Protein AF-A0A920GLZ5-F1 (afdb_monomer)

Secondary structure (DSSP, 8-state):
-TTHHHHHGGGSPPPPPPP-S--------TT--TTSGGG-EESSSS-EEEE-TTT--EEETTT-SS-------

Mean predicted aligned error: 7.93 Å

pLDDT: mean 84.51, std 10.77, range [44.5, 95.56]

Sequence (73 aa):
MKYILLLITPLLCFSQTVWNGSQITISKPNNADYTTADNQDRITDDVWLTRTNSGGALINYNQESSYVLERAQ

Foldseek 3Di:
DVCPVVVCVVVPDDDDDDDPDDDDDQDADAPDDCLDQVQWDDPDPQATWHFDNPPTDIDRVSVDVDDDDPPDD

Structure (mmCIF, N/CA/C/O backbone):
data_AF-A0A920GLZ5-F1
#
_entry.id   AF-A0A920GLZ5-F1
#
loop_
_atom_site.group_PDB
_atom_site.id
_atom_site.type_symbol
_atom_site.label_atom_id
_atom_site.label_alt_id
_atom_site.label_comp_id
_atom_site.label_asym_id
_atom_site.label_entity_id
_atom_site.label_seq_id
_atom_site.pdbx_PDB_ins_code
_atom_site.Cartn_x
_atom_site.Cartn_y
_atom_site.Cartn_z
_atom_site.occupancy
_atom_site.B_iso_or_equiv
_atom_site.auth_seq_id
_atom_site.auth_comp_id
_atom_site.auth_asym_id
_atom_site.auth_atom_id
_atom_site.pdbx_PDB_model_num
ATOM 1 N N . MET A 1 1 ? -33.283 22.929 24.0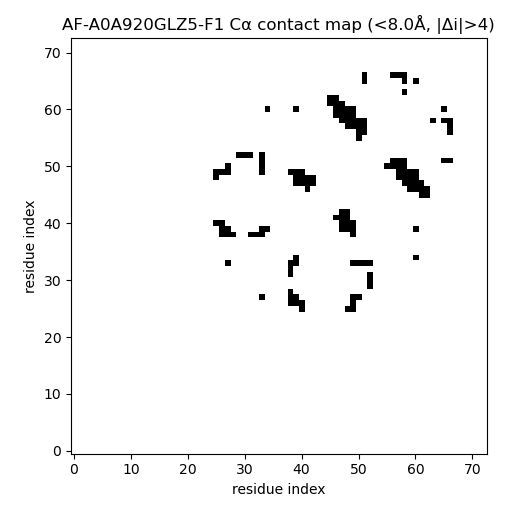51 1.00 62.81 1 MET A N 1
ATOM 2 C CA . MET A 1 1 ? -33.070 22.033 22.886 1.00 62.81 1 MET A CA 1
ATOM 3 C C . MET A 1 1 ? -31.716 22.230 22.190 1.00 62.81 1 MET A C 1
ATOM 5 O O . MET A 1 1 ? -31.221 21.287 21.598 1.00 62.81 1 MET A O 1
ATOM 9 N N . LYS A 1 2 ? -31.065 23.399 22.311 1.00 64.50 2 LYS A N 1
ATOM 10 C CA . LYS A 1 2 ? -29.788 23.736 21.647 1.00 64.50 2 LYS A CA 1
ATOM 11 C C . LYS A 1 2 ? -28.562 22.888 22.047 1.00 64.50 2 LYS A C 1
ATOM 13 O O . LYS A 1 2 ? -27.635 22.785 21.259 1.00 64.50 2 LYS A O 1
ATOM 18 N N . TYR A 1 3 ? -28.564 22.252 23.220 1.00 76.31 3 TYR A N 1
ATOM 19 C CA . TYR A 1 3 ? -27.427 21.451 23.710 1.00 76.31 3 TYR A CA 1
ATOM 20 C C . TYR A 1 3 ? -27.606 19.940 23.564 1.00 76.31 3 TYR A C 1
ATOM 22 O O . TYR A 1 3 ? -26.721 19.187 23.956 1.00 76.31 3 TYR A O 1
ATOM 30 N N . ILE A 1 4 ? -28.723 19.488 22.982 1.00 75.31 4 ILE A N 1
ATOM 31 C CA . ILE A 1 4 ? -28.975 18.054 22.806 1.00 75.31 4 ILE A CA 1
ATOM 32 C C . ILE A 1 4 ? -27.872 17.414 21.945 1.00 75.31 4 ILE A C 1
ATOM 34 O O . ILE A 1 4 ? -27.446 16.308 22.234 1.00 75.31 4 ILE A O 1
ATOM 38 N N . LEU A 1 5 ? -27.333 18.158 20.968 1.00 70.31 5 LEU A N 1
ATOM 39 C CA . LEU A 1 5 ? -26.287 17.698 20.051 1.00 70.31 5 LEU A CA 1
ATOM 40 C C . LEU A 1 5 ? -24.938 17.424 20.746 1.00 70.31 5 LEU A C 1
ATOM 42 O O . LEU A 1 5 ? -24.218 16.528 20.325 1.00 70.31 5 LEU A O 1
ATOM 46 N N . LEU A 1 6 ? -24.615 18.147 21.828 1.00 77.88 6 LEU A N 1
ATOM 47 C CA . LEU A 1 6 ? -23.358 17.976 22.577 1.00 77.88 6 LEU A CA 1
ATOM 48 C C . LEU A 1 6 ? -23.351 16.713 23.453 1.00 77.88 6 LEU A C 1
ATOM 50 O O . LEU A 1 6 ? -22.288 16.167 23.745 1.00 77.88 6 LEU A O 1
ATOM 54 N N . LEU A 1 7 ? -24.528 16.229 23.857 1.00 80.31 7 LEU A N 1
ATOM 55 C CA . LEU A 1 7 ? -24.663 15.032 24.694 1.00 80.31 7 LEU A CA 1
ATOM 56 C C . LEU A 1 7 ? -24.516 13.729 23.893 1.00 80.31 7 LEU A C 1
ATOM 58 O O . LEU A 1 7 ? -24.120 12.714 24.454 1.00 80.31 7 LEU A O 1
ATOM 62 N N . ILE A 1 8 ? -24.802 13.760 22.588 1.00 85.06 8 ILE A N 1
ATOM 63 C CA . ILE A 1 8 ? -24.720 12.595 21.688 1.00 85.06 8 ILE A CA 1
ATOM 64 C C . ILE A 1 8 ? -23.394 12.504 20.923 1.00 85.06 8 ILE A C 1
ATOM 66 O O . ILE A 1 8 ? -23.056 11.428 20.446 1.00 85.06 8 ILE A O 1
ATOM 70 N N . THR A 1 9 ? -22.597 13.574 20.856 1.00 81.00 9 THR A N 1
ATOM 71 C CA . THR A 1 9 ? -21.277 13.581 20.194 1.00 81.00 9 THR A CA 1
ATOM 72 C C . THR A 1 9 ? -20.335 12.427 20.575 1.00 81.00 9 THR A C 1
ATOM 74 O O . THR A 1 9 ? -19.797 11.808 19.659 1.00 81.00 9 THR A O 1
ATOM 77 N N . PRO A 1 10 ? -20.134 12.063 21.863 1.00 80.19 10 PRO A N 1
ATOM 78 C CA . PRO A 1 10 ? -19.228 10.962 22.206 1.00 80.19 10 PRO A CA 1
ATOM 79 C C . PRO A 1 10 ? -19.748 9.584 21.766 1.00 80.19 10 PRO A C 1
ATOM 81 O O . PRO A 1 10 ? -18.965 8.646 21.684 1.00 80.19 10 PRO A O 1
ATOM 84 N N . LEU A 1 11 ? -21.043 9.461 21.455 1.00 77.25 11 LEU A N 1
ATOM 85 C CA . LEU A 1 11 ? -21.663 8.230 20.953 1.00 77.25 11 LEU A CA 1
ATOM 86 C C . LEU A 1 11 ? -21.559 8.094 1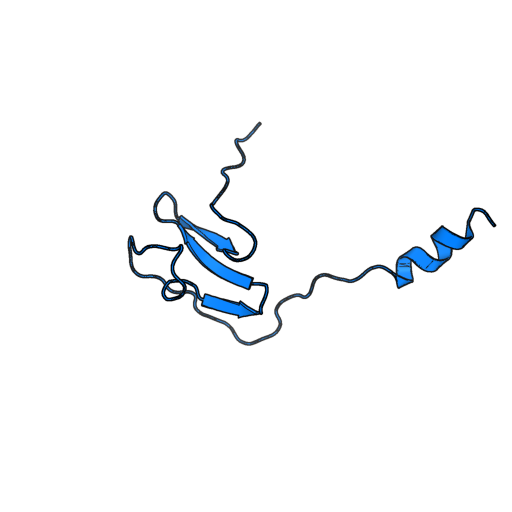9.424 1.00 77.25 11 LEU A C 1
ATOM 88 O O . LEU A 1 11 ? -21.898 7.046 18.884 1.00 77.25 11 LEU A O 1
ATOM 92 N N . LEU A 1 12 ? -21.114 9.147 18.728 1.00 80.94 12 LEU A N 1
ATOM 93 C CA . LEU A 1 12 ? -20.962 9.188 17.269 1.00 80.94 12 LEU A CA 1
ATOM 94 C C . LEU A 1 12 ? -19.493 9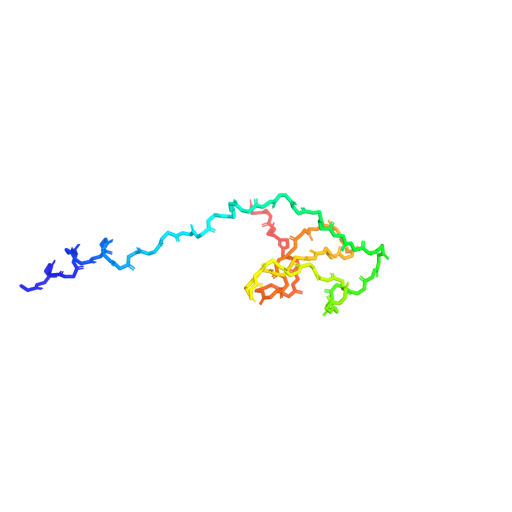.177 16.819 1.00 80.94 12 LEU A C 1
ATOM 96 O O . LEU A 1 12 ? -19.221 9.191 15.621 1.00 80.94 12 LEU A O 1
ATOM 100 N N . CYS A 1 13 ? -18.542 9.165 17.755 1.00 76.50 13 CYS A N 1
ATOM 101 C CA . CYS A 1 13 ? -17.125 9.063 17.431 1.00 76.50 13 CYS A CA 1
ATOM 102 C C . CYS A 1 13 ? -16.706 7.595 17.300 1.00 76.50 13 CYS A C 1
ATOM 104 O O . CYS A 1 13 ? -16.911 6.796 18.211 1.00 76.50 13 CYS A O 1
ATOM 106 N N . PHE A 1 14 ? -16.046 7.265 16.192 1.00 78.19 14 PHE A N 1
ATOM 107 C CA . PHE A 1 14 ? -15.339 6.000 16.008 1.00 78.19 14 PHE A CA 1
ATOM 108 C C . PHE A 1 14 ? -13.838 6.224 16.226 1.00 78.19 14 PHE A C 1
ATOM 110 O O . PHE A 1 14 ? -13.289 7.240 15.802 1.00 78.19 14 PHE A O 1
ATOM 117 N N . SER A 1 15 ? -13.173 5.288 16.905 1.00 81.19 15 SER A N 1
ATOM 118 C CA . SER A 1 15 ? -11.708 5.277 17.003 1.00 81.19 15 SER A CA 1
ATOM 119 C C . SER A 1 15 ? -11.108 4.684 15.731 1.00 81.19 15 SER A C 1
ATOM 121 O O . SER A 1 15 ? -11.694 3.777 15.141 1.00 81.19 15 SER A O 1
ATOM 123 N N . GLN A 1 16 ? -9.905 5.127 15.358 1.00 80.75 16 GLN A N 1
ATOM 124 C CA . GLN A 1 16 ? -9.127 4.469 14.311 1.00 80.75 16 GLN A CA 1
ATOM 125 C C . GLN A 1 16 ? -8.878 3.004 14.693 1.00 80.75 16 GLN A C 1
ATOM 127 O O . GLN A 1 16 ? -8.473 2.705 15.821 1.00 80.75 16 GLN A O 1
ATOM 132 N N . THR A 1 17 ? -9.082 2.093 13.742 1.00 82.25 17 THR A N 1
ATOM 133 C CA . THR A 1 17 ? -8.645 0.704 13.877 1.00 82.25 17 THR A CA 1
ATOM 134 C C . THR A 1 17 ? -7.123 0.661 13.810 1.00 82.25 17 THR A C 1
ATOM 136 O O . THR A 1 17 ? -6.535 1.008 12.784 1.00 82.25 17 THR A O 1
ATOM 139 N N . VAL A 1 18 ? -6.489 0.242 14.904 1.00 87.19 18 VAL A N 1
ATOM 140 C CA . VAL A 1 18 ? -5.057 -0.078 14.939 1.00 87.19 18 VAL A CA 1
ATOM 141 C C . VAL A 1 18 ? -4.894 -1.543 14.557 1.00 87.19 18 VAL A C 1
ATOM 143 O O . VAL A 1 18 ? -5.584 -2.404 15.105 1.00 87.19 18 VAL A O 1
ATOM 146 N N . TRP A 1 19 ? -3.990 -1.830 13.620 1.00 87.38 19 TRP A N 1
ATOM 147 C CA . TRP A 1 19 ? -3.677 -3.205 13.239 1.00 87.38 19 TRP A CA 1
ATOM 148 C C . TRP A 1 19 ? -3.198 -4.008 14.455 1.00 87.38 19 TRP A C 1
ATOM 150 O O . TRP A 1 19 ? -2.231 -3.631 15.115 1.00 87.38 19 TRP A O 1
ATOM 160 N N . ASN A 1 20 ? -3.875 -5.119 14.738 1.00 89.75 20 ASN A N 1
ATOM 161 C CA . ASN A 1 20 ? -3.565 -6.034 15.839 1.00 89.75 20 ASN A CA 1
ATOM 162 C C . ASN A 1 20 ? -3.314 -7.478 15.363 1.00 89.75 20 ASN A C 1
ATOM 164 O O . ASN A 1 20 ? -3.256 -8.394 16.182 1.00 89.75 20 ASN A O 1
ATOM 168 N N . GLY A 1 21 ? -3.200 -7.686 14.048 1.00 87.69 21 GLY A N 1
ATOM 169 C CA . GLY A 1 21 ? -2.899 -8.984 13.457 1.00 87.69 21 GLY A CA 1
ATOM 170 C C . GLY A 1 21 ? -1.405 -9.310 13.473 1.00 87.69 21 GLY A C 1
ATOM 171 O O . GLY A 1 21 ? -0.586 -8.613 14.074 1.00 87.69 21 GLY A O 1
ATOM 172 N N . SER A 1 22 ? -1.035 -10.391 12.787 1.00 93.06 22 SER A N 1
ATOM 173 C CA . SER A 1 22 ? 0.362 -10.814 12.663 1.00 93.06 22 SER A CA 1
ATOM 174 C C . SER A 1 22 ? 1.233 -9.765 11.967 1.00 93.06 22 SER A C 1
ATOM 176 O O . SER A 1 22 ? 0.747 -8.903 11.233 1.00 93.06 22 SER A O 1
ATOM 178 N N . GLN A 1 23 ? 2.545 -9.858 12.182 1.00 92.38 23 GLN A N 1
ATOM 179 C CA . GLN A 1 23 ? 3.516 -9.072 11.427 1.00 92.38 23 GLN A CA 1
ATOM 180 C C . GLN A 1 23 ? 3.462 -9.458 9.942 1.00 92.38 23 GLN A C 1
ATOM 182 O O . GLN A 1 23 ? 3.461 -10.642 9.610 1.00 92.38 23 GLN A O 1
ATOM 187 N N . ILE A 1 24 ? 3.461 -8.455 9.063 1.00 90.69 24 ILE A N 1
ATOM 188 C CA . ILE A 1 24 ? 3.435 -8.628 7.607 1.00 90.69 24 ILE A CA 1
ATOM 189 C C . ILE A 1 24 ? 4.707 -8.014 7.019 1.00 90.69 24 ILE A C 1
ATOM 191 O O . ILE A 1 24 ? 5.104 -6.908 7.390 1.00 90.69 24 ILE A O 1
ATOM 195 N N . THR A 1 25 ? 5.353 -8.729 6.099 1.00 91.00 25 THR A N 1
ATOM 196 C CA . THR A 1 25 ? 6.464 -8.200 5.301 1.00 91.00 25 THR A CA 1
ATOM 197 C C . THR A 1 25 ? 5.927 -7.686 3.973 1.00 91.00 25 THR A C 1
ATOM 199 O O . THR A 1 25 ? 5.393 -8.464 3.194 1.00 91.00 25 THR A O 1
ATOM 202 N N . ILE A 1 26 ? 6.102 -6.390 3.717 1.00 90.62 26 ILE A N 1
ATOM 203 C CA . ILE A 1 26 ? 5.703 -5.735 2.465 1.00 90.62 26 ILE A CA 1
ATOM 204 C C . ILE A 1 26 ? 6.845 -5.845 1.455 1.00 90.62 26 ILE A C 1
ATOM 206 O O . ILE A 1 26 ? 7.997 -5.530 1.784 1.00 90.62 26 ILE A O 1
ATOM 210 N N . SER A 1 27 ? 6.552 -6.280 0.230 1.00 88.25 27 SER A N 1
ATOM 211 C CA . SER A 1 27 ? 7.571 -6.572 -0.778 1.00 88.25 27 SER A CA 1
ATOM 212 C C . SER A 1 27 ? 7.188 -6.056 -2.162 1.00 88.25 27 SER A C 1
ATOM 214 O O . SER A 1 27 ? 6.039 -6.053 -2.571 1.00 88.25 27 SER A O 1
ATOM 216 N N . LYS A 1 28 ? 8.191 -5.571 -2.895 1.00 91.25 28 LYS A N 1
ATOM 217 C CA . LYS A 1 28 ? 8.035 -5.112 -4.277 1.00 91.25 28 LYS A CA 1
ATOM 218 C C . LYS A 1 28 ? 9.388 -5.185 -4.985 1.00 91.25 28 LYS A C 1
ATOM 220 O O . LYS A 1 28 ? 10.363 -4.698 -4.391 1.00 91.25 28 LYS A O 1
ATOM 225 N N . PRO A 1 29 ? 9.474 -5.737 -6.211 1.00 92.19 29 PRO A N 1
ATOM 226 C CA . PRO A 1 29 ? 10.703 -5.737 -6.994 1.00 92.19 29 PRO A CA 1
ATOM 227 C C . PRO A 1 29 ? 11.197 -4.319 -7.289 1.00 92.19 29 PRO A C 1
ATOM 229 O O . PRO A 1 29 ? 10.422 -3.361 -7.377 1.00 92.19 29 PRO A O 1
ATOM 232 N N . ASN A 1 30 ? 12.511 -4.177 -7.457 1.00 89.69 30 ASN A N 1
ATOM 233 C CA . ASN A 1 30 ? 13.103 -2.880 -7.758 1.00 89.69 30 ASN A CA 1
ATOM 234 C C . ASN A 1 30 ? 12.547 -2.318 -9.076 1.00 89.69 30 ASN A C 1
ATOM 236 O O . ASN A 1 30 ? 12.423 -3.053 -10.053 1.00 89.69 30 ASN A O 1
ATOM 240 N N . ASN A 1 31 ? 12.231 -1.022 -9.100 1.00 89.69 31 ASN A N 1
ATOM 241 C CA . ASN A 1 31 ? 11.673 -0.302 -10.252 1.00 89.69 31 ASN A CA 1
ATOM 242 C C . ASN A 1 31 ? 10.353 -0.847 -10.833 1.00 89.69 31 ASN A C 1
ATOM 244 O O . ASN A 1 31 ? 9.888 -0.318 -11.841 1.00 89.69 31 ASN A O 1
ATOM 248 N N . ALA A 1 32 ? 9.723 -1.856 -10.223 1.00 92.81 32 ALA A N 1
ATOM 249 C CA . ALA A 1 32 ? 8.442 -2.373 -10.696 1.00 92.81 32 ALA A CA 1
ATOM 250 C C . ALA A 1 32 ? 7.342 -1.298 -10.636 1.00 92.81 32 ALA A C 1
ATOM 252 O O . ALA A 1 32 ? 7.425 -0.343 -9.852 1.00 92.81 32 ALA A O 1
ATOM 253 N N . ASP A 1 33 ? 6.313 -1.451 -11.465 1.00 92.44 33 ASP A N 1
ATOM 254 C CA . ASP A 1 33 ? 5.179 -0.534 -11.500 1.00 92.44 33 ASP A CA 1
ATOM 255 C C . ASP A 1 33 ? 4.296 -0.721 -10.257 1.00 92.44 33 ASP A C 1
ATOM 257 O O . ASP A 1 33 ? 3.606 -1.729 -10.108 1.00 92.44 33 ASP A O 1
ATOM 261 N N . TYR A 1 34 ? 4.318 0.262 -9.357 1.00 91.94 34 TYR A N 1
ATOM 262 C CA . TYR A 1 34 ? 3.570 0.237 -8.097 1.00 91.94 34 TYR A CA 1
ATOM 263 C C . TYR A 1 34 ? 2.051 0.396 -8.282 1.00 91.94 34 TYR A C 1
ATOM 265 O O . TYR A 1 34 ? 1.295 0.148 -7.345 1.00 91.94 34 TYR A O 1
ATOM 273 N N . THR A 1 35 ? 1.591 0.783 -9.477 1.00 92.56 35 THR A N 1
ATOM 274 C CA . THR A 1 35 ? 0.160 0.956 -9.783 1.00 92.56 35 THR A CA 1
ATOM 275 C C . THR A 1 35 ? -0.557 -0.366 -10.074 1.00 92.56 35 THR A C 1
ATOM 277 O O . THR A 1 35 ? -1.787 -0.424 -10.090 1.00 92.56 35 THR A O 1
ATOM 280 N N . THR A 1 36 ? 0.210 -1.443 -10.262 1.00 94.94 36 THR A N 1
ATOM 281 C CA . THR A 1 36 ? -0.300 -2.790 -10.549 1.00 94.94 36 THR A CA 1
ATOM 282 C C . THR A 1 36 ? -0.574 -3.581 -9.270 1.00 94.94 36 THR A C 1
ATOM 284 O O . THR A 1 36 ? 0.188 -3.506 -8.306 1.00 94.94 36 THR A O 1
ATOM 287 N N . ALA A 1 37 ? -1.644 -4.383 -9.274 1.00 94.25 37 ALA A N 1
ATOM 288 C CA . ALA A 1 37 ? -2.064 -5.162 -8.107 1.00 94.25 37 ALA A CA 1
ATOM 289 C C . ALA A 1 37 ? -0.997 -6.164 -7.626 1.00 94.25 37 ALA A C 1
ATOM 291 O O . ALA A 1 37 ? -0.854 -6.350 -6.424 1.00 94.25 37 ALA A O 1
ATOM 292 N N . ASP A 1 38 ? -0.211 -6.744 -8.538 1.00 95.19 38 ASP A N 1
ATOM 293 C CA . ASP A 1 38 ? 0.867 -7.693 -8.208 1.00 95.19 38 ASP A CA 1
ATOM 294 C C . ASP A 1 38 ? 2.010 -7.053 -7.404 1.00 95.19 38 ASP A C 1
ATOM 296 O O . ASP A 1 38 ? 2.797 -7.746 -6.766 1.00 95.19 38 ASP A O 1
ATOM 300 N N . ASN A 1 39 ? 2.116 -5.723 -7.440 1.00 95.00 39 ASN A N 1
ATOM 301 C CA . ASN A 1 39 ? 3.126 -4.949 -6.725 1.00 95.00 39 ASN A CA 1
ATOM 302 C C . ASN A 1 39 ? 2.534 -4.203 -5.513 1.00 95.00 39 ASN A C 1
ATOM 304 O O . ASN A 1 39 ? 3.114 -3.208 -5.062 1.00 95.00 39 ASN A O 1
ATOM 308 N N . GLN A 1 40 ? 1.379 -4.654 -5.013 1.00 94.88 40 GLN A N 1
ATOM 309 C CA . GLN A 1 40 ? 0.661 -4.096 -3.866 1.00 94.88 40 GLN A CA 1
ATOM 310 C C . GLN A 1 40 ? 0.315 -5.205 -2.866 1.00 94.88 40 GLN A C 1
ATOM 312 O O . GLN A 1 40 ? -0.345 -6.183 -3.209 1.00 94.88 40 GLN A O 1
ATOM 317 N N . ASP A 1 41 ? 0.686 -5.016 -1.604 1.00 95.19 41 ASP A N 1
ATOM 318 C CA . ASP A 1 41 ? 0.319 -5.921 -0.517 1.00 95.19 41 ASP A CA 1
ATOM 319 C C . ASP A 1 41 ? -1.007 -5.461 0.115 1.00 95.19 41 ASP A C 1
ATOM 321 O O . ASP A 1 41 ? -1.078 -4.405 0.751 1.00 95.19 41 ASP A O 1
ATOM 325 N N . ARG A 1 42 ? -2.083 -6.239 -0.069 1.00 93.75 42 ARG A N 1
ATOM 326 C CA . ARG A 1 42 ? -3.432 -5.911 0.432 1.00 93.75 42 ARG A CA 1
ATOM 327 C C . ARG A 1 42 ? -3.647 -6.470 1.836 1.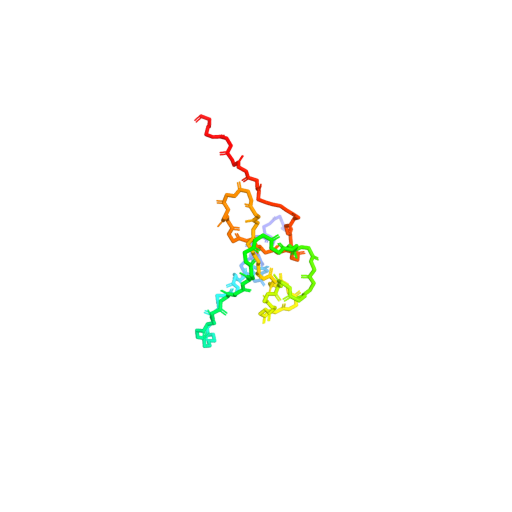00 93.75 42 ARG A C 1
ATOM 329 O O . ARG A 1 42 ? -3.679 -7.684 2.017 1.00 93.75 42 ARG A O 1
ATOM 336 N N . ILE A 1 43 ? -3.818 -5.585 2.815 1.00 92.06 43 ILE A N 1
ATOM 337 C CA . ILE A 1 43 ? -4.048 -5.953 4.222 1.00 92.06 43 ILE A CA 1
ATOM 338 C C . ILE A 1 43 ? -5.549 -5.972 4.531 1.00 92.06 43 ILE A C 1
ATOM 340 O O . ILE A 1 43 ? -6.045 -6.892 5.178 1.00 92.06 43 ILE A O 1
ATOM 344 N N . THR A 1 44 ? -6.271 -4.959 4.053 1.00 91.31 44 THR A N 1
ATOM 345 C CA . THR A 1 44 ? -7.733 -4.841 4.143 1.00 91.31 44 THR A CA 1
ATOM 346 C C . THR A 1 44 ? -8.280 -4.287 2.829 1.00 91.31 44 THR A C 1
ATOM 348 O O . THR A 1 44 ? -7.506 -3.920 1.941 1.00 91.31 44 THR A O 1
ATOM 351 N N . ASP A 1 45 ? -9.603 -4.172 2.715 1.00 92.38 45 ASP A N 1
ATOM 352 C CA . ASP A 1 45 ? -10.247 -3.513 1.572 1.00 92.38 45 ASP A CA 1
ATOM 353 C C . ASP A 1 45 ? -9.737 -2.079 1.373 1.00 92.38 45 ASP A C 1
ATOM 355 O O . ASP A 1 45 ? -9.589 -1.638 0.236 1.00 92.38 45 ASP A O 1
ATOM 359 N N . ASP A 1 46 ? -9.364 -1.402 2.465 1.00 93.06 46 ASP A N 1
ATOM 360 C CA . ASP A 1 46 ? -8.945 -0.003 2.442 1.00 93.06 46 ASP A CA 1
ATOM 361 C C . ASP A 1 46 ? -7.427 0.231 2.473 1.00 93.06 46 ASP A C 1
ATOM 363 O O . ASP A 1 46 ? -6.981 1.355 2.225 1.00 93.06 46 ASP A O 1
ATOM 367 N N . VAL A 1 47 ? -6.626 -0.794 2.786 1.00 92.81 47 VAL A N 1
ATOM 368 C CA . VAL A 1 47 ? -5.181 -0.667 3.044 1.00 92.81 47 VAL A CA 1
ATOM 369 C C . VAL 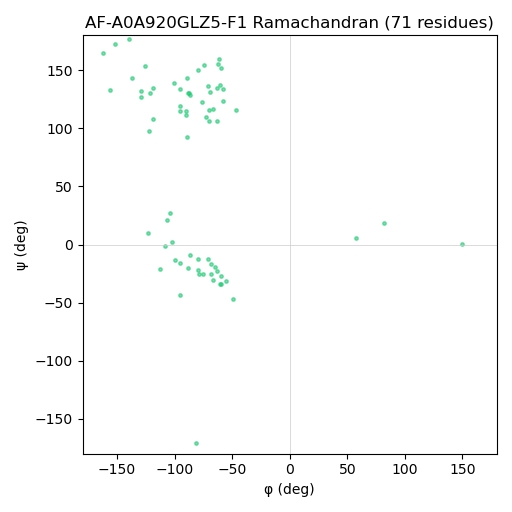A 1 47 ? -4.384 -1.551 2.095 1.00 92.81 47 VAL A C 1
ATOM 371 O O . VAL A 1 47 ? -4.220 -2.752 2.334 1.00 92.81 47 VAL A O 1
ATOM 374 N N . TRP A 1 48 ? -3.879 -0.950 1.016 1.00 95.12 48 TRP A N 1
ATOM 375 C CA . TRP A 1 48 ? -3.051 -1.612 0.003 1.00 95.12 48 TRP A CA 1
ATOM 376 C C . TRP A 1 48 ? -1.682 -0.936 -0.038 1.00 95.12 48 TRP A C 1
ATOM 378 O O . TRP A 1 48 ? -1.553 0.200 -0.490 1.00 95.12 48 TRP A O 1
ATOM 388 N N . LEU A 1 49 ? -0.652 -1.614 0.459 1.00 94.50 49 LEU A N 1
ATOM 389 C CA . LEU A 1 49 ? 0.660 -1.012 0.666 1.00 94.50 49 LEU A CA 1
ATOM 390 C C . LEU A 1 49 ? 1.603 -1.272 -0.509 1.00 94.50 49 LEU A 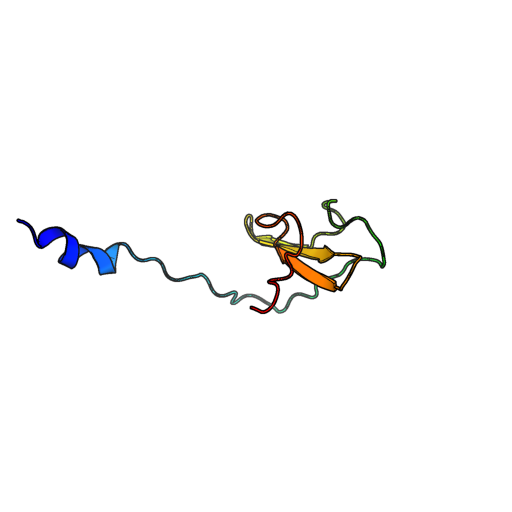C 1
ATOM 392 O O . LEU A 1 49 ? 1.743 -2.398 -0.980 1.00 94.50 49 LEU A O 1
ATOM 396 N N . THR A 1 50 ? 2.292 -0.225 -0.965 1.00 94.25 50 THR A N 1
ATOM 397 C CA . THR A 1 50 ? 3.344 -0.326 -1.989 1.00 94.25 50 THR A CA 1
ATOM 398 C C . THR A 1 50 ? 4.398 0.775 -1.832 1.00 94.25 50 THR A C 1
ATOM 400 O O . THR A 1 50 ? 4.250 1.682 -1.014 1.00 94.25 50 THR A O 1
ATOM 403 N N . ARG A 1 51 ? 5.489 0.701 -2.607 1.00 91.19 51 ARG A N 1
ATOM 404 C CA . ARG A 1 51 ? 6.600 1.671 -2.592 1.00 91.19 51 ARG A CA 1
ATOM 405 C C . ARG A 1 51 ? 6.808 2.307 -3.964 1.00 91.19 51 ARG A C 1
ATOM 407 O O . ARG A 1 51 ? 6.972 1.599 -4.966 1.00 91.19 51 ARG A O 1
ATOM 414 N N . THR A 1 52 ? 6.889 3.636 -3.997 1.00 87.94 52 THR A N 1
ATOM 415 C CA . THR A 1 52 ? 7.168 4.399 -5.227 1.00 87.94 52 THR A CA 1
ATOM 416 C C . THR A 1 52 ? 8.642 4.297 -5.649 1.00 87.94 52 THR A C 1
ATOM 418 O O . THR A 1 52 ? 9.529 4.062 -4.827 1.00 87.94 52 THR A O 1
ATOM 421 N N . ASN A 1 53 ? 8.920 4.470 -6.947 1.00 84.56 53 ASN A N 1
ATOM 422 C CA . ASN A 1 53 ? 10.262 4.267 -7.518 1.00 84.56 53 ASN A CA 1
ATOM 423 C C . ASN A 1 53 ? 11.230 5.453 -7.298 1.00 84.56 53 ASN A C 1
ATOM 425 O O . ASN A 1 53 ? 12.439 5.261 -7.338 1.00 84.56 53 ASN A O 1
ATOM 429 N N . SER A 1 54 ? 10.732 6.669 -7.046 1.00 73.75 54 SER A N 1
ATOM 430 C CA . SER A 1 54 ? 11.527 7.916 -7.082 1.00 73.75 54 SER A CA 1
ATOM 431 C C . SER A 1 54 ? 11.902 8.487 -5.707 1.00 73.75 54 SER A C 1
ATOM 433 O O . SER A 1 54 ? 12.070 9.696 -5.577 1.00 73.75 54 SER A O 1
ATOM 435 N N . GLY A 1 55 ? 12.009 7.655 -4.667 1.00 63.69 55 GLY A N 1
ATOM 436 C CA . GLY A 1 55 ? 12.351 8.143 -3.320 1.00 63.69 55 GLY A CA 1
ATOM 437 C C . GLY A 1 55 ? 11.776 7.353 -2.146 1.00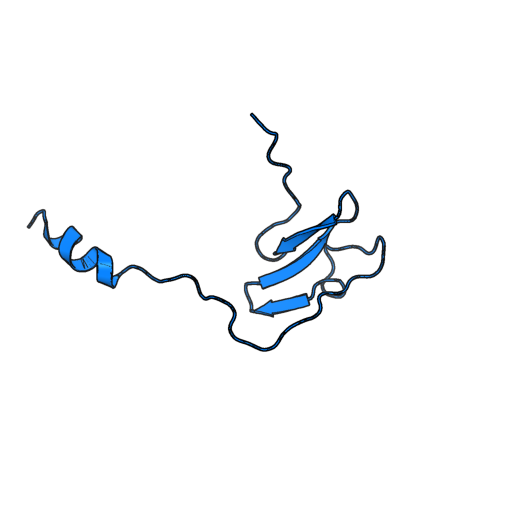 63.69 55 GLY A C 1
ATOM 438 O O . GLY A 1 55 ? 12.071 7.688 -1.006 1.00 63.69 55 GLY A O 1
ATOM 439 N N . GLY A 1 56 ? 11.015 6.281 -2.397 1.00 65.25 56 GLY A N 1
ATOM 440 C CA . GLY A 1 56 ? 10.910 5.161 -1.456 1.00 65.25 56 GLY A CA 1
ATOM 441 C C . GLY A 1 56 ? 9.943 5.314 -0.284 1.00 65.25 56 GLY A C 1
ATOM 442 O O . GLY A 1 56 ? 10.050 4.543 0.668 1.00 65.25 56 GLY A O 1
ATOM 443 N N . ALA A 1 57 ? 8.986 6.239 -0.338 1.00 78.25 57 ALA A N 1
ATOM 444 C CA . ALA A 1 57 ? 7.916 6.239 0.649 1.00 78.25 57 ALA A CA 1
ATOM 445 C C . ALA A 1 57 ? 6.965 5.054 0.422 1.00 78.25 57 ALA A C 1
ATOM 447 O O . ALA A 1 57 ? 6.594 4.734 -0.715 1.00 78.25 57 ALA A O 1
ATOM 448 N N . LEU A 1 58 ? 6.599 4.416 1.531 1.00 89.75 58 LEU A N 1
ATOM 449 C CA . LEU A 1 58 ? 5.462 3.512 1.609 1.00 89.75 58 LEU A CA 1
ATOM 450 C C . LEU A 1 58 ? 4.188 4.353 1.476 1.00 89.75 58 LEU A C 1
ATOM 452 O O . LEU A 1 58 ? 4.065 5.362 2.166 1.00 89.75 58 LEU A O 1
ATOM 456 N N . ILE A 1 59 ? 3.274 3.942 0.604 1.00 92.19 59 ILE A N 1
ATOM 457 C CA . ILE A 1 59 ? 1.971 4.593 0.417 1.00 92.19 59 ILE A CA 1
ATOM 458 C C . ILE A 1 59 ? 0.847 3.574 0.576 1.00 92.19 59 ILE A C 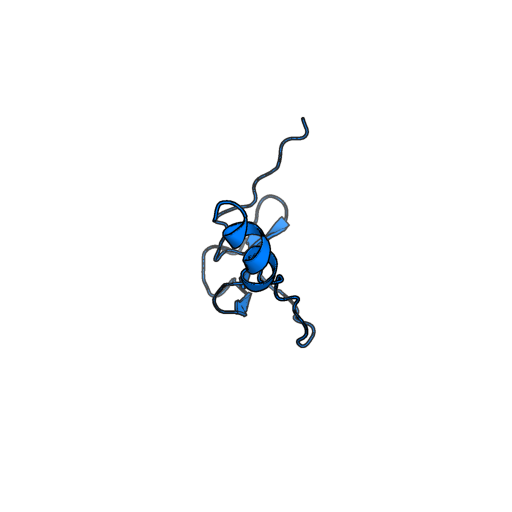1
ATOM 460 O O . ILE A 1 59 ? 1.047 2.383 0.303 1.00 92.19 59 ILE A O 1
ATOM 464 N N . ASN A 1 60 ? -0.334 4.050 0.968 1.00 94.12 60 ASN A N 1
ATOM 465 C CA . ASN A 1 60 ? -1.574 3.295 0.846 1.00 94.12 60 ASN A CA 1
ATOM 466 C C . ASN A 1 60 ? -2.211 3.587 -0.520 1.00 94.12 60 ASN A C 1
ATOM 468 O O . ASN A 1 60 ? -2.992 4.525 -0.656 1.00 94.12 60 ASN A O 1
ATOM 472 N N . TYR A 1 61 ? -1.913 2.766 -1.526 1.00 94.38 61 TYR A N 1
ATOM 473 C CA . TYR A 1 61 ? -2.332 2.999 -2.911 1.00 94.38 61 TYR A CA 1
ATOM 474 C C . TYR A 1 61 ? -3.856 3.072 -3.101 1.00 94.38 61 TYR A C 1
ATOM 476 O O . TYR A 1 61 ? -4.345 3.723 -4.019 1.00 94.38 61 TYR A O 1
ATOM 484 N N . ASN A 1 62 ? -4.625 2.417 -2.228 1.00 95.56 62 ASN A N 1
ATOM 485 C CA . ASN A 1 62 ? -6.084 2.468 -2.299 1.00 95.56 62 ASN A CA 1
ATOM 486 C C . ASN A 1 62 ? -6.646 3.863 -1.961 1.00 95.56 62 ASN A C 1
ATOM 488 O O . ASN A 1 62 ? -7.734 4.218 -2.404 1.00 95.56 62 ASN A O 1
ATOM 492 N N . GLN A 1 63 ? -5.909 4.653 -1.179 1.00 93.88 63 GLN A N 1
ATOM 493 C CA . GLN A 1 63 ? -6.321 5.984 -0.720 1.00 93.88 63 GLN A CA 1
ATOM 494 C C . GLN A 1 63 ? -5.456 7.105 -1.321 1.00 93.88 63 GLN A C 1
ATOM 496 O O . GLN A 1 63 ? -5.880 8.256 -1.383 1.00 93.88 63 GLN A O 1
ATOM 501 N N . GLU A 1 64 ? -4.249 6.775 -1.783 1.00 89.69 64 GLU A N 1
ATOM 502 C CA . GLU A 1 64 ? -3.225 7.706 -2.249 1.00 89.69 64 GLU A CA 1
ATOM 503 C C . GLU A 1 64 ? -2.712 7.274 -3.630 1.00 89.69 64 GLU A C 1
ATOM 505 O O . GLU A 1 64 ? -2.339 6.124 -3.831 1.00 89.69 64 GLU A O 1
ATOM 510 N N . SER A 1 65 ? -2.613 8.189 -4.597 1.00 83.31 65 SER A N 1
ATOM 511 C CA . SER A 1 65 ? -2.086 7.855 -5.935 1.00 83.31 65 SER A CA 1
ATOM 512 C C . SER A 1 65 ? -0.564 7.993 -6.055 1.00 83.31 65 SER A C 1
ATOM 514 O O . SER A 1 65 ? 0.042 7.463 -6.984 1.00 83.31 65 SER A O 1
ATOM 516 N N . SER A 1 66 ? 0.065 8.756 -5.161 1.00 80.81 66 SER A N 1
ATOM 517 C CA . SER A 1 66 ? 1.501 9.036 -5.175 1.00 80.81 66 SER A CA 1
ATOM 518 C C . SER A 1 66 ? 1.967 9.556 -3.819 1.00 80.81 66 SER A C 1
ATOM 520 O O . SER A 1 66 ? 1.170 9.988 -2.990 1.00 80.81 66 SER A O 1
ATOM 522 N N . TYR A 1 67 ? 3.282 9.546 -3.604 1.00 80.44 67 TYR A N 1
ATOM 523 C CA . TYR A 1 67 ? 3.867 10.208 -2.446 1.00 80.44 67 TYR A CA 1
ATOM 524 C C . TYR A 1 67 ? 3.905 11.726 -2.660 1.00 80.44 67 TYR A C 1
ATOM 526 O O . TYR A 1 67 ? 4.516 12.204 -3.621 1.00 80.44 67 TYR A O 1
ATOM 534 N N . VAL A 1 68 ? 3.286 12.480 -1.751 1.00 73.88 68 VAL A N 1
ATOM 535 C CA . VAL A 1 68 ? 3.347 13.944 -1.734 1.00 73.88 68 VAL A CA 1
ATOM 536 C C . VAL A 1 68 ? 4.450 14.370 -0.770 1.00 73.88 68 VAL A C 1
ATOM 538 O O . VAL A 1 68 ? 4.357 14.154 0.433 1.00 73.88 68 VAL A O 1
ATOM 541 N N . LEU A 1 69 ? 5.506 14.995 -1.297 1.00 70.00 69 LEU A N 1
ATOM 542 C CA . LEU A 1 69 ? 6.485 15.691 -0.466 1.00 70.00 69 LEU A CA 1
ATOM 543 C C . LEU A 1 69 ? 5.813 16.938 0.115 1.00 70.00 69 LEU A C 1
ATOM 545 O O . LEU A 1 69 ? 5.610 17.916 -0.606 1.00 70.00 69 LEU A O 1
ATOM 549 N N . GLU A 1 70 ? 5.488 16.922 1.406 1.00 68.25 70 GLU A N 1
ATOM 550 C CA . GLU A 1 70 ? 5.143 18.149 2.117 1.00 68.25 70 GLU A CA 1
ATOM 551 C C . GLU A 1 70 ? 6.394 19.038 2.101 1.00 68.25 70 GLU A C 1
ATOM 553 O O . GLU A 1 70 ? 7.425 18.727 2.703 1.00 68.25 70 GLU A O 1
ATOM 558 N N . ARG A 1 71 ? 6.377 20.097 1.284 1.00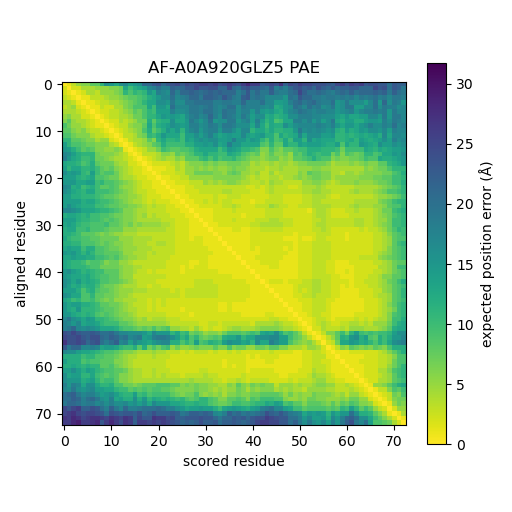 68.44 71 ARG A N 1
ATOM 559 C CA . ARG A 1 71 ? 7.504 21.026 1.231 1.00 68.44 71 ARG A CA 1
ATOM 560 C C . ARG A 1 71 ? 7.550 21.730 2.580 1.00 68.44 71 ARG A C 1
ATOM 562 O O . ARG A 1 71 ? 6.599 22.427 2.912 1.00 68.44 71 ARG A O 1
ATOM 569 N N . ALA A 1 72 ? 8.640 21.531 3.321 1.00 55.09 72 ALA A N 1
ATOM 570 C CA . ALA A 1 72 ? 8.922 22.261 4.550 1.00 55.09 72 ALA A CA 1
ATOM 571 C C . ALA A 1 72 ? 8.685 23.763 4.316 1.00 55.09 72 ALA A C 1
ATOM 573 O O . ALA A 1 72 ? 9.339 24.358 3.452 1.00 55.09 72 ALA A O 1
ATOM 574 N N . GLN A 1 73 ? 7.695 24.314 5.021 1.00 44.50 73 GLN A N 1
ATOM 575 C CA . GLN A 1 73 ? 7.489 25.753 5.161 1.00 44.50 73 GLN A CA 1
ATOM 576 C C . GLN A 1 73 ? 8.486 26.317 6.169 1.00 44.50 73 GLN A C 1
ATOM 578 O O . GLN A 1 73 ? 8.751 25.624 7.179 1.00 44.50 73 GLN A O 1
#

Nearest PDB structures (foldseek):
  2kxd-assembly1_A  TM=3.248E-01  e=9.267E+00  synthetic construct

Radius of gyration: 18.32 Å; Cα contacts (8 Å, |Δi|>4): 72; chains: 1; bounding box: 46×37×36 Å

Solvent-accessible surface area (backbone atoms only — not comparable to full-atom values): 5103 Å² total; per-residue (Å²): 123,90,62,59,66,69,75,48,48,79,81,71,64,80,79,85,86,73,91,82,72,80,93,79,88,84,71,67,67,87,81,52,66,47,89,40,69,94,26,38,47,71,80,51,100,70,40,25,40,30,52,52,79,90,77,63,54,77,42,42,55,71,81,37,94,68,89,77,81,80,74,84,128